Protein AF-F9XRZ2-F1 (afdb_monomer_lite)

Foldseek 3Di:
DDDDDDDPPPPPDPPPPPQPPVNVLVVLVVVLVVLVVVLVVLVVVLVVLVVVLVVLVVVLVVLCPDDDVVVLVVLVVVLVVLVVVLVPDDCVPCVVVNVVSVVVSVVSVVVSVVSVVSVVVSVVVSVVSVVVSVVSVVVSVVSVVVSVVSVVVSVVSVVVSVVVVVPDDPPPDDD

Secondary structure (DSSP, 8-state):
-----------------PPPHHHHHHHHHHHHHHHHHHHHHHHHHHHHHHHHHHHHHHHHHHHTTSS-HHHHHHHHHHHHHHHHHHHHS-TTTSHHHHHHHHHHHHHHHHHHHHHHHHHHHHHHHHHHHHHHHHHHHHHHHHHHHHHHHHHHHHHHHHHHHHHHHTSS-------

Radius of gyration: 39.76 Å; chains: 1; bounding box: 78×69×108 Å

pLDDT: mean 71.89, std 15.5, range [35.97, 95.06]

Sequence (175 aa):
MQNLQSHASCSLEPIKSEPSGDEITDAALLAARIRAAEVEAEHKALGVAREVQFGISEMVKSTTNQINDETLKAQRRKCAGFTEIIEKLDPHQDSENIKLLENSRSAAESRLKEMEGWVGKKDQLVEVVRDHHDSYSKAVMRISKRVVTNRKRVDQIAVLLSTAELSTPFTTSHA

Structure (mmCIF, N/CA/C/O backbone):
data_AF-F9XRZ2-F1
#
_entry.id   AF-F9XRZ2-F1
#
loop_
_atom_site.group_PDB
_atom_site.id
_atom_site.type_symbol
_atom_site.label_atom_id
_atom_site.label_alt_id
_atom_site.label_comp_id
_atom_site.label_asym_id
_atom_site.label_entity_id
_atom_site.label_seq_id
_atom_site.pdbx_PDB_ins_code
_atom_site.Cartn_x
_atom_site.Cartn_y
_atom_site.Cartn_z
_atom_site.occupancy
_atom_site.B_iso_or_equiv
_atom_site.auth_seq_id
_atom_site.auth_comp_id
_atom_site.auth_asym_id
_atom_site.auth_atom_id
_atom_site.pdbx_PDB_model_num
ATOM 1 N N . MET A 1 1 ? 38.815 58.967 -62.037 1.00 48.22 1 MET A N 1
ATOM 2 C CA . MET A 1 1 ? 38.220 58.007 -62.993 1.00 48.22 1 MET A CA 1
ATOM 3 C C . MET A 1 1 ? 39.341 57.161 -63.566 1.00 48.22 1 MET A C 1
ATOM 5 O O . MET A 1 1 ? 40.304 57.770 -64.007 1.00 48.22 1 MET A O 1
ATOM 9 N N . GLN A 1 2 ? 39.189 55.829 -63.497 1.00 42.25 2 GLN A N 1
ATOM 10 C CA . GLN A 1 2 ? 40.102 54.699 -63.817 1.00 42.25 2 GLN A CA 1
ATOM 11 C C . GLN A 1 2 ? 40.160 53.809 -62.557 1.00 42.25 2 GLN A C 1
ATOM 13 O O . GLN A 1 2 ? 40.313 54.352 -61.472 1.00 42.25 2 GLN A O 1
ATOM 18 N N . ASN A 1 3 ? 40.033 52.484 -62.548 1.00 38.91 3 ASN A N 1
ATOM 19 C CA . ASN A 1 3 ? 39.709 51.461 -63.537 1.00 38.91 3 ASN A CA 1
ATOM 20 C C . ASN A 1 3 ? 39.251 50.236 -62.697 1.00 38.91 3 ASN A C 1
ATOM 22 O O . ASN A 1 3 ? 40.007 49.803 -61.831 1.00 38.91 3 ASN A O 1
ATOM 26 N N . LEU A 1 4 ? 38.024 49.727 -62.861 1.00 47.44 4 LEU A N 1
ATOM 27 C CA . LEU A 1 4 ? 37.505 48.552 -62.133 1.00 47.44 4 LEU A CA 1
ATOM 28 C C . LEU A 1 4 ? 37.199 47.440 -63.137 1.00 47.44 4 LEU A C 1
ATOM 30 O O . LEU A 1 4 ? 36.071 47.316 -63.602 1.00 47.44 4 LEU A O 1
ATOM 34 N N . GLN A 1 5 ? 38.199 46.622 -63.458 1.00 49.94 5 GLN A N 1
ATOM 35 C CA . GLN A 1 5 ? 37.987 45.307 -64.059 1.00 49.94 5 GLN A CA 1
ATOM 36 C C . GLN A 1 5 ? 38.986 44.314 -63.464 1.00 49.94 5 GLN A C 1
ATOM 38 O O . GLN A 1 5 ? 40.167 44.310 -63.793 1.00 49.94 5 GLN A O 1
ATOM 43 N N . SER A 1 6 ? 38.479 43.466 -62.574 1.00 50.94 6 SER A N 1
ATOM 44 C CA . SER A 1 6 ? 39.107 42.219 -62.151 1.00 50.94 6 SER A CA 1
ATOM 45 C C . SER A 1 6 ? 38.037 41.142 -62.293 1.00 50.94 6 SER A C 1
ATOM 47 O O . SER A 1 6 ? 37.100 41.063 -61.498 1.00 50.94 6 SER A O 1
ATOM 49 N N . HIS A 1 7 ? 38.123 40.379 -63.380 1.00 48.03 7 HIS A N 1
ATOM 50 C CA . HIS A 1 7 ? 37.318 39.185 -63.596 1.00 48.03 7 HIS A CA 1
ATOM 51 C C . HIS A 1 7 ? 37.927 38.047 -62.774 1.00 48.03 7 HIS A C 1
ATOM 53 O O . HIS A 1 7 ? 38.839 37.362 -63.230 1.00 48.03 7 HIS A O 1
ATOM 59 N N . ALA A 1 8 ? 37.421 37.836 -61.562 1.00 43.66 8 ALA A N 1
ATOM 60 C CA . ALA A 1 8 ? 37.584 36.561 -60.879 1.00 43.66 8 ALA A CA 1
ATOM 61 C C . ALA A 1 8 ? 36.514 35.601 -61.418 1.00 43.66 8 ALA A C 1
ATOM 63 O O . ALA A 1 8 ? 35.394 35.548 -60.912 1.00 43.66 8 ALA A O 1
ATOM 64 N N . SER A 1 9 ? 36.842 34.867 -62.480 1.00 48.22 9 SER A N 1
ATOM 65 C CA . SER A 1 9 ? 36.047 33.720 -62.921 1.00 48.22 9 SER A CA 1
ATOM 66 C C . SER A 1 9 ? 36.197 32.603 -61.888 1.00 48.22 9 SER A C 1
ATOM 68 O O . SER A 1 9 ? 37.089 31.765 -61.985 1.00 48.22 9 SER A O 1
ATOM 70 N N . CYS A 1 10 ? 35.351 32.611 -60.860 1.00 41.84 10 CYS A N 1
ATOM 71 C CA . CYS A 1 10 ? 35.198 31.472 -59.966 1.00 41.84 10 CYS A CA 1
ATOM 72 C C . CYS A 1 10 ? 34.371 30.418 -60.714 1.00 41.84 10 CYS A C 1
ATOM 74 O O . CYS A 1 10 ? 33.144 30.492 -60.759 1.00 41.84 10 CYS A O 1
ATOM 76 N N . SER A 1 11 ? 35.055 29.490 -61.385 1.00 48.91 11 SER A N 1
ATOM 77 C CA . SER A 1 11 ? 34.415 28.300 -61.942 1.00 48.91 11 SER A CA 1
ATOM 78 C C . SER A 1 11 ? 33.980 27.418 -60.774 1.00 48.91 11 SER A C 1
ATOM 80 O O . SER A 1 11 ? 34.809 26.782 -60.126 1.00 48.91 11 SER A O 1
ATOM 82 N N . LEU A 1 12 ? 32.684 27.428 -60.462 1.00 47.50 12 LEU A N 1
ATOM 83 C CA . LEU A 1 12 ? 32.070 26.440 -59.582 1.00 47.50 12 LEU A CA 1
ATOM 84 C C . LEU A 1 12 ? 31.910 25.149 -60.384 1.00 47.50 12 LEU A C 1
ATOM 86 O O . LEU A 1 12 ? 30.859 24.905 -60.978 1.00 47.50 12 LEU A O 1
ATOM 90 N N . GLU A 1 13 ? 32.949 24.320 -60.415 1.00 47.97 13 GLU A N 1
ATOM 91 C CA . GLU A 1 13 ? 32.716 22.914 -60.721 1.00 47.97 13 GLU A CA 1
ATOM 92 C C . GLU A 1 13 ? 31.904 22.300 -59.571 1.00 47.97 13 GLU A C 1
ATOM 94 O O . GLU A 1 13 ? 32.255 22.481 -58.399 1.00 47.97 13 GLU A O 1
ATOM 99 N N . PRO A 1 14 ? 30.800 21.589 -59.855 1.00 44.41 14 PRO A N 1
ATOM 100 C CA . PRO A 1 14 ? 30.091 20.866 -58.823 1.00 44.41 14 PRO A CA 1
ATOM 101 C C . PRO A 1 14 ? 30.922 19.635 -58.464 1.00 44.41 14 PRO A C 1
ATOM 103 O O . PRO A 1 14 ? 30.803 18.594 -59.108 1.00 44.41 14 PRO A O 1
ATOM 106 N N . ILE A 1 15 ? 31.728 19.715 -57.404 1.00 47.53 15 ILE A N 1
ATOM 107 C CA . ILE A 1 15 ? 32.222 18.506 -56.740 1.00 47.53 15 ILE A CA 1
ATOM 108 C C . ILE A 1 15 ? 31.028 17.898 -55.996 1.00 47.53 15 ILE A C 1
ATOM 110 O O . ILE A 1 15 ? 30.825 18.099 -54.803 1.00 47.53 15 ILE A O 1
ATOM 114 N N . LYS A 1 16 ? 30.185 17.174 -56.732 1.00 53.34 16 LYS A N 1
ATOM 115 C CA . LYS A 1 16 ? 29.433 16.055 -56.171 1.00 53.34 16 LYS A CA 1
ATOM 116 C C . LYS A 1 16 ? 30.325 14.831 -56.311 1.00 53.34 16 LYS A C 1
ATOM 118 O O . LYS A 1 16 ? 30.104 13.997 -57.181 1.00 53.34 16 LYS A O 1
ATOM 123 N N . SER A 1 17 ? 31.366 14.754 -55.489 1.00 52.59 17 SER A N 1
ATOM 124 C CA . SER A 1 17 ? 31.934 13.453 -55.168 1.00 52.59 17 SER A CA 1
ATOM 125 C C . SER A 1 17 ? 30.872 12.742 -54.338 1.00 52.59 17 SER A C 1
ATOM 127 O O . SER A 1 17 ? 30.547 13.181 -53.232 1.00 52.59 17 SER A O 1
ATOM 129 N N . GLU A 1 18 ? 30.254 11.714 -54.916 1.00 49.47 18 GLU A N 1
ATOM 130 C CA . GLU A 1 18 ? 29.495 10.749 -54.128 1.00 49.47 18 GLU A CA 1
ATOM 131 C C . GLU A 1 18 ? 30.398 10.277 -52.980 1.00 49.47 18 GLU A C 1
ATOM 133 O O . GLU A 1 18 ? 31.592 10.061 -53.220 1.00 49.47 18 GLU A O 1
ATOM 138 N N . PRO A 1 19 ? 29.879 10.185 -51.742 1.00 48.09 19 PRO A N 1
ATOM 139 C CA . PRO A 1 19 ? 30.677 9.697 -50.630 1.00 48.09 19 PRO A CA 1
ATOM 140 C C . PRO A 1 19 ? 31.230 8.331 -51.024 1.00 48.09 19 PRO A C 1
ATOM 142 O O . PRO A 1 19 ? 30.488 7.464 -51.499 1.00 48.09 19 PRO A O 1
ATOM 145 N N . SER A 1 20 ? 32.547 8.178 -50.907 1.00 52.03 20 SER A N 1
ATOM 146 C CA . SER A 1 20 ? 33.207 6.925 -51.254 1.00 52.03 20 SER A CA 1
ATOM 147 C C . SER A 1 20 ? 32.632 5.798 -50.389 1.00 52.03 20 SER A C 1
ATOM 149 O O . SER A 1 20 ? 32.121 6.036 -49.290 1.00 52.03 20 SER A O 1
ATOM 151 N N . GLY A 1 21 ? 32.693 4.554 -50.877 1.00 52.50 21 GLY A N 1
ATOM 152 C CA . GLY A 1 21 ? 32.196 3.393 -50.126 1.00 52.50 21 GLY A CA 1
ATOM 153 C C . GLY A 1 21 ? 32.744 3.332 -48.695 1.00 52.50 21 GLY A C 1
ATOM 154 O O . GLY A 1 21 ? 31.992 2.989 -47.785 1.00 52.50 21 GLY A O 1
ATOM 155 N N . ASP A 1 22 ? 33.988 3.784 -48.505 1.00 54.03 22 ASP A N 1
ATOM 156 C CA . ASP A 1 22 ? 34.692 3.843 -47.222 1.00 54.03 22 ASP A CA 1
ATOM 157 C C . ASP A 1 22 ? 34.093 4.891 -46.257 1.00 54.03 22 ASP A C 1
ATOM 159 O O . ASP A 1 22 ? 33.874 4.597 -45.078 1.00 54.03 22 ASP A O 1
ATOM 163 N N . GLU A 1 23 ? 33.730 6.084 -46.750 1.00 52.44 23 GLU A N 1
ATOM 164 C CA . GLU A 1 23 ? 33.086 7.144 -45.952 1.00 52.44 23 GLU A CA 1
ATOM 165 C C . GLU A 1 23 ? 31.672 6.749 -45.487 1.00 52.44 23 GLU A C 1
ATOM 167 O O . GLU A 1 23 ? 31.239 7.111 -44.386 1.00 52.44 23 GLU A O 1
ATOM 172 N N . ILE A 1 24 ? 30.952 5.963 -46.298 1.00 54.38 24 ILE A N 1
ATOM 173 C CA . ILE A 1 24 ? 29.628 5.426 -45.949 1.00 54.38 24 ILE A CA 1
ATOM 174 C C . ILE A 1 24 ? 29.753 4.366 -44.843 1.00 54.38 24 ILE A C 1
ATOM 176 O O . ILE A 1 24 ? 28.945 4.356 -43.907 1.00 54.38 24 ILE A O 1
ATOM 180 N N . THR A 1 25 ? 30.771 3.500 -44.908 1.00 61.72 25 THR A N 1
ATOM 181 C CA . THR A 1 25 ? 31.046 2.490 -43.873 1.00 61.72 25 THR A CA 1
ATOM 182 C C . THR A 1 25 ? 31.501 3.097 -42.549 1.00 61.72 25 THR A C 1
ATOM 184 O O . THR A 1 25 ? 31.019 2.660 -41.503 1.00 61.72 25 THR A O 1
ATOM 187 N N . ASP A 1 26 ? 32.325 4.147 -42.555 1.00 67.19 26 ASP A N 1
ATOM 188 C CA . ASP A 1 26 ? 32.788 4.804 -41.323 1.00 67.19 26 ASP A CA 1
ATOM 189 C C . ASP A 1 26 ? 31.661 5.556 -40.600 1.00 67.19 26 ASP A C 1
ATOM 191 O O . ASP A 1 26 ? 31.513 5.459 -39.374 1.00 67.19 26 ASP A O 1
ATOM 195 N N . ALA A 1 27 ? 30.792 6.247 -41.346 1.00 69.50 27 ALA A N 1
ATOM 196 C CA . ALA A 1 27 ? 29.604 6.885 -40.784 1.00 69.50 27 ALA A CA 1
ATOM 197 C C . ALA A 1 27 ? 28.602 5.851 -40.232 1.00 69.50 27 ALA A C 1
ATOM 199 O O . ALA A 1 27 ? 28.016 6.053 -39.160 1.00 69.50 27 ALA A O 1
ATOM 200 N N . ALA A 1 28 ? 28.430 4.717 -40.922 1.00 66.75 28 ALA A N 1
ATOM 201 C CA . ALA A 1 28 ? 27.594 3.613 -40.456 1.00 66.75 28 ALA A CA 1
ATOM 202 C C . ALA A 1 28 ? 28.160 2.958 -39.184 1.00 66.75 28 ALA A C 1
ATOM 204 O O . ALA A 1 28 ? 27.403 2.679 -38.248 1.00 66.75 28 ALA A O 1
ATOM 205 N N . LEU A 1 29 ? 29.482 2.779 -39.106 1.00 70.50 29 LEU A N 1
ATOM 206 C CA . LEU A 1 29 ? 30.177 2.230 -37.943 1.00 70.50 29 LEU A CA 1
ATOM 207 C C . LEU A 1 29 ? 30.080 3.164 -36.729 1.00 70.50 29 LEU A C 1
ATOM 209 O O . LEU A 1 29 ? 29.806 2.711 -35.614 1.00 70.50 29 LEU A O 1
ATOM 213 N N . LEU A 1 30 ? 30.239 4.475 -36.928 1.00 75.06 30 LEU A N 1
ATOM 214 C CA . LEU A 1 30 ? 30.052 5.472 -35.872 1.00 75.06 30 LEU A CA 1
ATOM 215 C C . LEU A 1 30 ? 28.603 5.481 -35.361 1.00 75.06 30 LEU A C 1
ATOM 217 O O . LEU A 1 30 ? 28.373 5.439 -34.150 1.00 75.06 30 LEU A O 1
ATOM 221 N N . ALA A 1 31 ? 27.620 5.458 -36.264 1.00 71.50 31 ALA A N 1
ATOM 222 C CA . ALA A 1 31 ? 26.208 5.377 -35.897 1.00 71.50 31 ALA A CA 1
ATOM 223 C C . ALA A 1 31 ? 25.865 4.064 -35.167 1.00 71.50 31 ALA A C 1
ATOM 225 O O . ALA A 1 31 ? 25.012 4.062 -34.277 1.00 71.50 31 ALA A O 1
ATOM 226 N N . ALA A 1 32 ? 26.523 2.951 -35.508 1.00 70.50 32 ALA A N 1
ATOM 227 C CA . ALA A 1 32 ? 26.379 1.678 -34.803 1.00 70.50 32 ALA A CA 1
ATOM 228 C C . ALA A 1 32 ? 26.949 1.749 -33.378 1.00 70.50 32 ALA A C 1
ATOM 230 O O . ALA A 1 32 ? 26.291 1.315 -32.432 1.00 70.50 32 ALA A O 1
ATOM 231 N N . ARG A 1 33 ? 28.132 2.355 -33.204 1.00 73.25 33 ARG A N 1
ATOM 232 C CA . ARG A 1 33 ? 28.775 2.553 -31.892 1.00 73.25 33 ARG A CA 1
ATOM 233 C C . ARG A 1 33 ? 27.950 3.448 -30.968 1.00 73.25 33 ARG A C 1
ATOM 235 O O . ARG A 1 33 ? 27.768 3.100 -29.804 1.00 73.25 33 ARG A O 1
ATOM 242 N N . ILE A 1 34 ? 27.405 4.551 -31.486 1.00 74.31 34 ILE A N 1
ATOM 243 C CA . ILE A 1 34 ? 26.514 5.441 -30.723 1.00 74.31 34 ILE A CA 1
ATOM 244 C C . ILE A 1 34 ? 25.276 4.667 -30.249 1.00 74.31 34 ILE A C 1
ATOM 246 O O . ILE A 1 34 ? 24.965 4.679 -29.061 1.00 74.31 34 ILE A O 1
ATOM 250 N N . ARG A 1 35 ? 24.623 3.907 -31.137 1.00 74.62 35 ARG A N 1
ATOM 251 C C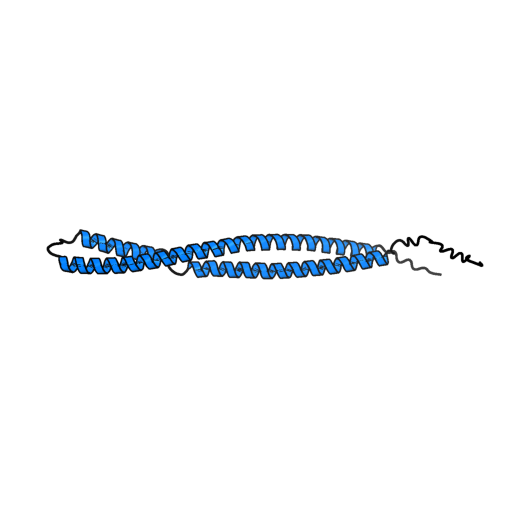A . ARG A 1 35 ? 23.452 3.093 -30.766 1.00 74.62 35 ARG A CA 1
ATOM 252 C C . ARG A 1 35 ? 23.783 1.979 -29.773 1.00 74.62 35 ARG A C 1
ATOM 254 O O . ARG A 1 35 ? 22.967 1.679 -28.908 1.00 74.62 35 ARG A O 1
ATOM 261 N N . ALA A 1 36 ? 24.957 1.358 -29.873 1.00 72.62 36 ALA A N 1
ATOM 262 C CA . ALA A 1 36 ? 25.401 0.362 -28.899 1.00 72.62 36 ALA A CA 1
ATOM 263 C C . ALA A 1 36 ? 25.578 0.985 -27.501 1.00 72.62 36 ALA A C 1
ATOM 265 O O . ALA A 1 36 ? 25.115 0.412 -26.514 1.00 72.62 36 ALA A O 1
ATOM 266 N N . ALA A 1 37 ? 26.156 2.188 -27.425 1.00 72.62 37 ALA A N 1
ATOM 267 C CA . ALA A 1 37 ? 26.267 2.942 -26.177 1.00 72.62 37 ALA A CA 1
ATOM 268 C C . ALA A 1 37 ? 24.889 3.346 -25.614 1.00 72.62 37 ALA A C 1
ATOM 270 O O . ALA A 1 37 ? 24.661 3.244 -24.407 1.00 72.62 37 ALA A O 1
ATOM 271 N N . GLU A 1 38 ? 23.939 3.737 -26.472 1.00 75.94 38 GLU A N 1
ATOM 272 C CA . GLU A 1 38 ? 22.548 4.006 -26.074 1.00 75.94 38 GLU A CA 1
ATOM 273 C C . GLU A 1 38 ? 21.868 2.755 -25.489 1.00 75.94 38 GLU A C 1
ATOM 275 O O . GLU A 1 38 ? 21.229 2.836 -24.439 1.00 75.94 38 GLU A O 1
ATOM 280 N N . VAL A 1 39 ? 22.048 1.580 -26.109 1.00 75.88 39 VAL A N 1
ATOM 281 C CA . VAL A 1 39 ? 21.526 0.300 -25.593 1.00 75.88 39 VAL A CA 1
ATOM 282 C C . VAL A 1 39 ? 22.119 -0.030 -24.225 1.00 75.88 39 VAL A C 1
ATOM 284 O O . VAL A 1 39 ? 21.387 -0.456 -23.329 1.00 75.88 39 VAL A O 1
ATOM 287 N N . GLU A 1 40 ? 23.424 0.167 -24.039 1.00 76.00 40 GLU A N 1
ATOM 288 C CA . GLU A 1 40 ? 24.087 -0.079 -22.757 1.00 76.00 40 GLU A CA 1
ATOM 289 C C . GLU A 1 40 ? 23.561 0.860 -21.658 1.00 76.00 40 GLU A C 1
ATOM 291 O O . GLU A 1 40 ? 23.268 0.415 -20.544 1.00 76.00 40 GLU A O 1
ATOM 296 N N . ALA A 1 41 ? 23.371 2.144 -21.974 1.00 72.69 41 ALA A N 1
ATOM 297 C CA . ALA A 1 41 ? 22.793 3.120 -21.054 1.00 72.69 41 ALA A CA 1
ATOM 298 C C . ALA A 1 41 ? 21.346 2.761 -20.666 1.00 72.69 41 ALA A C 1
ATOM 300 O O . ALA A 1 41 ? 20.995 2.784 -19.483 1.00 72.69 41 ALA A O 1
ATOM 301 N N . GLU A 1 42 ? 20.512 2.361 -21.631 1.00 75.81 42 GLU A N 1
ATOM 302 C CA . GLU A 1 42 ? 19.143 1.910 -21.361 1.00 75.81 42 GLU A CA 1
ATOM 303 C C . GLU A 1 42 ? 19.109 0.607 -20.540 1.00 75.81 42 GLU A C 1
ATOM 305 O O . GLU A 1 42 ? 18.238 0.442 -19.681 1.00 75.81 42 GLU A O 1
ATOM 310 N N . HIS A 1 43 ? 20.061 -0.307 -20.754 1.00 74.50 43 HIS A N 1
ATOM 311 C CA . HIS A 1 43 ? 20.178 -1.541 -19.975 1.00 74.50 43 HIS A CA 1
ATOM 312 C C . HIS A 1 43 ? 20.559 -1.262 -18.514 1.00 74.50 43 HIS A C 1
ATOM 314 O O . HIS A 1 43 ? 19.963 -1.839 -17.602 1.00 74.50 43 HIS A O 1
ATOM 320 N N . LYS A 1 44 ? 21.492 -0.331 -18.268 1.00 77.75 44 LYS A N 1
ATOM 321 C CA . LYS A 1 44 ? 21.829 0.137 -16.911 1.00 77.75 44 LYS A CA 1
ATOM 322 C C . LYS A 1 44 ? 20.619 0.781 -16.230 1.00 77.75 44 LYS A C 1
ATOM 324 O O . LYS A 1 44 ? 20.303 0.440 -15.092 1.00 77.75 44 LYS A O 1
ATOM 329 N N . ALA A 1 45 ? 19.886 1.637 -16.946 1.00 69.75 45 ALA A N 1
ATOM 330 C CA . ALA A 1 45 ? 18.661 2.252 -16.435 1.00 69.75 45 ALA A CA 1
ATOM 331 C C . ALA A 1 45 ? 17.575 1.214 -16.092 1.00 69.75 45 ALA A C 1
ATOM 333 O O . ALA A 1 45 ? 16.841 1.378 -15.117 1.00 69.75 45 ALA A O 1
ATOM 334 N N . LEU A 1 46 ? 17.485 0.122 -16.861 1.00 75.00 46 LEU A N 1
ATOM 335 C CA . LEU A 1 46 ? 16.580 -0.990 -16.569 1.00 75.00 46 LEU A CA 1
ATOM 336 C C . LEU A 1 46 ? 16.955 -1.722 -15.274 1.00 75.00 46 LEU A C 1
ATOM 338 O O . LEU A 1 46 ? 16.058 -2.088 -14.514 1.00 75.00 46 LEU A O 1
ATOM 342 N N . GLY A 1 47 ? 18.251 -1.930 -15.025 1.00 73.31 47 GLY A N 1
ATOM 343 C CA . GLY A 1 47 ? 18.752 -2.518 -13.779 1.00 73.31 47 GLY A CA 1
ATOM 344 C C . GLY A 1 47 ? 18.327 -1.702 -12.559 1.00 73.31 47 GLY A C 1
ATOM 345 O O . GLY A 1 47 ? 17.634 -2.221 -11.687 1.00 73.31 47 GLY A O 1
ATOM 346 N N . VAL A 1 48 ? 18.617 -0.397 -12.573 1.00 75.19 48 VAL A N 1
ATOM 347 C CA . VAL A 1 48 ? 18.229 0.536 -11.499 1.00 75.19 48 VAL A CA 1
ATOM 348 C C . VAL A 1 48 ? 16.713 0.535 -11.275 1.00 75.19 48 VAL A C 1
ATOM 350 O O . VAL A 1 48 ? 16.244 0.460 -10.143 1.00 75.19 48 VAL A O 1
ATOM 353 N N . ALA A 1 49 ? 15.916 0.559 -12.348 1.00 72.19 49 ALA A N 1
ATOM 354 C CA . ALA A 1 49 ? 14.459 0.544 -12.228 1.00 72.19 49 ALA A CA 1
ATOM 355 C C . ALA A 1 49 ? 13.919 -0.748 -11.575 1.00 72.19 49 ALA A C 1
ATOM 357 O O . ALA A 1 49 ? 12.934 -0.693 -10.837 1.00 72.19 49 ALA A O 1
ATOM 358 N N . ARG A 1 50 ? 14.561 -1.902 -11.812 1.00 75.75 50 ARG A N 1
ATOM 359 C CA . ARG A 1 50 ? 14.201 -3.184 -11.179 1.00 75.75 50 ARG A CA 1
ATOM 360 C C . ARG A 1 50 ? 14.572 -3.227 -9.699 1.00 75.75 50 ARG A C 1
ATOM 362 O O . ARG A 1 50 ? 13.782 -3.727 -8.904 1.00 75.75 50 ARG A O 1
ATOM 369 N N . GLU A 1 51 ? 15.730 -2.691 -9.325 1.00 77.00 51 GLU A N 1
ATOM 370 C CA . GLU A 1 51 ? 16.148 -2.592 -7.920 1.00 77.00 51 GLU A CA 1
ATOM 371 C C . GLU A 1 51 ? 15.192 -1.709 -7.112 1.00 77.00 51 GLU A C 1
ATOM 373 O O . GLU A 1 51 ? 14.752 -2.099 -6.031 1.00 77.00 51 GLU A O 1
ATOM 378 N N . VAL A 1 52 ? 14.784 -0.566 -7.674 1.00 74.56 52 VAL A N 1
ATOM 379 C CA . VAL A 1 52 ? 13.774 0.311 -7.060 1.00 74.56 52 VAL A CA 1
ATOM 380 C C . VAL A 1 52 ? 12.439 -0.422 -6.887 1.00 74.56 52 VAL A C 1
ATOM 382 O O . VAL A 1 52 ? 11.849 -0.375 -5.808 1.00 74.56 52 VAL A O 1
ATOM 385 N N . GLN A 1 53 ? 11.976 -1.154 -7.907 1.00 74.88 53 GLN A N 1
ATOM 386 C CA . GLN A 1 53 ? 10.751 -1.958 -7.814 1.00 74.88 53 GLN A CA 1
ATOM 387 C C . GLN A 1 53 ? 10.842 -3.034 -6.715 1.00 74.88 53 GLN A C 1
ATOM 389 O O . GLN A 1 53 ? 9.878 -3.250 -5.974 1.00 74.88 53 GLN A O 1
ATOM 394 N N . PHE A 1 54 ? 11.994 -3.698 -6.594 1.00 78.00 54 PHE A N 1
ATOM 395 C CA . PHE A 1 54 ? 12.238 -4.697 -5.557 1.00 78.00 54 PHE A CA 1
ATOM 396 C C . PHE A 1 54 ? 12.220 -4.076 -4.154 1.00 78.00 54 PHE A C 1
ATOM 398 O O . PHE A 1 54 ? 11.498 -4.564 -3.287 1.00 78.00 54 PHE A O 1
ATOM 405 N N . GLY A 1 55 ? 12.928 -2.961 -3.943 1.00 75.06 55 GLY A N 1
ATOM 406 C CA . GLY A 1 55 ? 12.956 -2.261 -2.653 1.00 75.06 55 GLY A CA 1
ATOM 407 C C . GLY A 1 55 ? 11.570 -1.802 -2.191 1.00 75.06 55 GLY A C 1
ATOM 408 O O . GLY A 1 55 ? 11.206 -1.985 -1.031 1.00 75.06 55 GLY A O 1
ATOM 409 N N . ILE A 1 56 ? 10.752 -1.296 -3.117 1.00 70.38 56 ILE A N 1
ATOM 410 C CA . ILE A 1 56 ? 9.350 -0.937 -2.854 1.00 70.38 56 ILE A CA 1
ATOM 411 C C . ILE A 1 56 ? 8.529 -2.175 -2.469 1.00 70.38 56 ILE A C 1
ATOM 413 O O . ILE A 1 56 ? 7.756 -2.121 -1.518 1.00 70.38 56 ILE A O 1
ATOM 417 N N . SER A 1 57 ? 8.718 -3.307 -3.154 1.00 69.44 57 SER A N 1
ATOM 418 C CA . SER A 1 57 ? 8.001 -4.556 -2.850 1.00 69.44 57 SER A CA 1
ATOM 419 C C . SER A 1 57 ? 8.330 -5.095 -1.453 1.00 69.44 57 SER A C 1
ATOM 421 O O . SER A 1 57 ? 7.439 -5.546 -0.733 1.00 69.44 57 SER A O 1
ATOM 423 N N . GLU A 1 58 ? 9.596 -5.022 -1.045 1.00 73.81 58 GLU A N 1
ATOM 424 C CA . GLU A 1 58 ? 10.025 -5.404 0.304 1.00 73.81 58 GLU A CA 1
ATOM 425 C C . GLU A 1 58 ? 9.493 -4.433 1.368 1.00 73.81 58 GLU A C 1
ATOM 427 O O . GLU A 1 58 ? 9.049 -4.870 2.432 1.00 73.81 58 GLU A O 1
ATOM 432 N N . MET A 1 59 ? 9.430 -3.131 1.064 1.00 68.50 59 MET A N 1
ATOM 433 C CA . MET A 1 59 ? 8.746 -2.155 1.916 1.00 68.50 59 MET A CA 1
ATOM 434 C C . MET A 1 59 ? 7.261 -2.492 2.098 1.00 68.50 59 MET A C 1
ATOM 436 O O . MET A 1 59 ? 6.808 -2.499 3.238 1.00 68.50 59 MET A O 1
ATOM 440 N N . VAL A 1 60 ? 6.517 -2.847 1.037 1.00 65.38 60 VAL A N 1
ATOM 441 C CA . VAL A 1 60 ? 5.107 -3.283 1.166 1.00 65.38 60 VAL A CA 1
ATOM 442 C C . VAL A 1 60 ? 5.000 -4.435 2.161 1.00 65.38 60 VAL A C 1
ATOM 444 O O . VAL A 1 60 ? 4.213 -4.367 3.106 1.00 65.38 60 VAL A O 1
ATOM 447 N N . LYS A 1 61 ? 5.804 -5.489 1.982 1.00 66.31 61 LYS A N 1
ATOM 448 C CA . LYS A 1 61 ? 5.776 -6.670 2.859 1.00 66.31 61 LYS A CA 1
ATOM 449 C C . LYS A 1 61 ? 6.101 -6.310 4.309 1.00 66.31 61 LYS A C 1
ATOM 451 O O . LYS A 1 61 ? 5.407 -6.762 5.216 1.00 66.31 61 LYS A O 1
ATOM 456 N N . SER A 1 62 ? 7.125 -5.484 4.523 1.00 64.88 62 SER A N 1
ATOM 457 C CA . SER A 1 62 ? 7.564 -5.048 5.852 1.00 64.88 62 SER A CA 1
ATOM 458 C C . SER A 1 62 ? 6.502 -4.195 6.557 1.00 64.88 62 SER A C 1
ATOM 460 O O . SER A 1 62 ? 6.105 -4.492 7.684 1.00 64.88 62 SER A O 1
ATOM 462 N N . THR A 1 63 ? 5.958 -3.192 5.866 1.00 58.47 63 THR A N 1
ATOM 463 C CA . THR A 1 63 ? 4.913 -2.297 6.384 1.00 58.47 63 THR A CA 1
ATOM 464 C C . THR A 1 63 ? 3.606 -3.034 6.682 1.00 58.47 63 THR A C 1
ATOM 466 O O . THR A 1 63 ? 2.878 -2.668 7.604 1.00 58.47 63 THR A O 1
ATOM 469 N N . THR A 1 64 ? 3.320 -4.124 5.967 1.00 56.06 64 THR A N 1
ATOM 470 C CA . THR A 1 64 ? 2.116 -4.933 6.204 1.00 56.06 64 THR A CA 1
ATOM 471 C C . THR A 1 64 ? 2.144 -5.653 7.568 1.00 56.06 64 THR A C 1
ATOM 473 O O . THR A 1 64 ? 1.090 -6.032 8.081 1.00 56.06 64 THR A O 1
ATOM 476 N N . ASN A 1 65 ? 3.309 -5.770 8.220 1.00 56.50 65 ASN A N 1
ATOM 477 C CA . ASN A 1 65 ? 3.508 -6.630 9.393 1.00 56.50 65 ASN A CA 1
ATOM 478 C C . ASN A 1 65 ? 3.460 -5.947 10.774 1.00 56.50 65 ASN A C 1
ATOM 480 O O . ASN A 1 65 ? 3.736 -6.611 11.772 1.00 56.50 65 ASN A O 1
ATOM 484 N N . GLN A 1 66 ? 3.072 -4.674 10.900 1.00 56.78 66 GLN A N 1
ATOM 485 C CA . GLN A 1 66 ? 2.881 -4.050 12.221 1.00 56.78 66 GLN A CA 1
ATOM 486 C C . GLN A 1 66 ? 1.394 -3.761 12.484 1.00 56.78 66 GLN A C 1
ATOM 488 O O . GLN A 1 66 ? 0.751 -3.019 11.749 1.00 56.78 66 GLN A O 1
ATOM 493 N N . ILE A 1 67 ? 0.869 -4.412 13.535 1.00 58.62 67 ILE A N 1
ATOM 494 C CA . ILE A 1 67 ? -0.551 -4.666 13.858 1.00 58.62 67 ILE A CA 1
ATOM 495 C C . ILE A 1 67 ? -1.188 -5.660 12.876 1.00 58.62 67 ILE A C 1
ATOM 497 O O . ILE A 1 67 ? -1.544 -5.313 11.748 1.00 58.62 67 ILE A O 1
ATOM 501 N N . ASN A 1 68 ? -1.317 -6.921 13.309 1.00 67.50 68 ASN A N 1
ATOM 502 C CA . ASN A 1 68 ? -2.111 -7.906 12.581 1.00 67.50 68 ASN A CA 1
ATOM 503 C C . ASN A 1 68 ? -3.605 -7.713 12.905 1.00 67.50 68 ASN A C 1
ATOM 505 O O . ASN A 1 68 ? -3.974 -7.297 14.011 1.00 67.50 68 ASN A O 1
ATOM 509 N N . ASP A 1 69 ? -4.466 -8.043 11.946 1.00 72.19 69 ASP A N 1
ATOM 510 C CA . ASP A 1 69 ? -5.922 -7.975 12.110 1.00 72.19 69 ASP A CA 1
ATOM 511 C C . ASP A 1 69 ? -6.410 -8.793 13.313 1.00 72.19 69 ASP A C 1
ATOM 513 O O . ASP A 1 69 ? -7.433 -8.473 13.919 1.00 72.19 69 ASP A O 1
ATOM 517 N N . GLU A 1 70 ? -5.666 -9.828 13.712 1.00 78.81 70 GLU A N 1
ATOM 518 C CA . GLU A 1 70 ? -6.005 -10.663 14.863 1.00 78.81 70 GLU A CA 1
ATOM 519 C C . GLU A 1 70 ? -5.888 -9.924 16.197 1.00 78.81 70 GLU A C 1
ATOM 521 O O . GLU A 1 70 ? -6.736 -10.112 17.068 1.00 78.81 70 GLU A O 1
ATOM 526 N N . THR A 1 71 ? -4.897 -9.045 16.356 1.00 82.56 71 THR A N 1
ATOM 527 C CA . THR A 1 71 ? -4.705 -8.251 17.575 1.00 82.56 71 THR A CA 1
ATOM 528 C C . THR A 1 71 ? -5.812 -7.207 17.682 1.00 82.56 71 THR A C 1
ATOM 530 O O . THR A 1 71 ? -6.391 -7.023 18.753 1.00 82.56 71 THR A O 1
ATOM 533 N N . LEU A 1 72 ? -6.177 -6.579 16.557 1.00 84.56 72 LEU A N 1
ATOM 534 C CA . LEU A 1 72 ? -7.312 -5.659 16.496 1.00 84.56 72 LEU A CA 1
ATOM 535 C C . LEU A 1 72 ? -8.628 -6.383 16.819 1.00 84.56 72 LEU A C 1
ATOM 537 O O . LEU A 1 72 ? -9.425 -5.922 17.638 1.00 84.56 72 LEU A O 1
ATOM 541 N N . LYS A 1 73 ? -8.838 -7.566 16.233 1.00 86.75 73 LYS A N 1
ATOM 542 C CA . LYS A 1 73 ? -10.011 -8.412 16.484 1.00 86.75 73 LYS A CA 1
ATOM 543 C C . LYS A 1 73 ? -10.087 -8.862 17.943 1.00 86.75 73 LYS A C 1
ATOM 545 O O . LYS A 1 73 ? -11.171 -8.844 18.524 1.00 86.75 73 LYS A O 1
ATOM 550 N N . ALA A 1 74 ? -8.962 -9.237 18.548 1.00 89.31 74 ALA A N 1
ATOM 551 C CA . ALA A 1 74 ? -8.890 -9.601 19.959 1.00 89.31 74 ALA A CA 1
ATOM 552 C C . ALA A 1 74 ? -9.253 -8.416 20.866 1.00 89.31 74 ALA A C 1
ATOM 554 O O . ALA A 1 74 ? -10.038 -8.580 21.800 1.00 89.31 74 ALA A O 1
ATOM 555 N N . GLN A 1 75 ? -8.763 -7.214 20.553 1.00 88.31 75 GLN A N 1
ATOM 556 C CA . GLN A 1 75 ? -9.080 -6.012 21.321 1.00 88.31 75 GLN A CA 1
ATOM 557 C C . GLN A 1 75 ? -10.564 -5.624 21.208 1.00 88.31 75 GLN A C 1
ATOM 559 O O . GLN A 1 75 ? -11.183 -5.292 22.220 1.00 88.31 75 GLN A O 1
ATOM 564 N N . ARG A 1 76 ? -11.173 -5.754 20.020 1.00 91.50 76 ARG A N 1
ATOM 565 C CA . ARG A 1 76 ? -12.627 -5.570 19.829 1.00 91.50 76 ARG A CA 1
ATOM 566 C C . ARG A 1 76 ? -13.444 -6.535 20.688 1.00 91.50 76 ARG A C 1
ATOM 568 O O . ARG A 1 76 ? -14.365 -6.106 21.378 1.00 91.50 76 ARG A O 1
ATOM 575 N N . ARG A 1 77 ? -13.073 -7.822 20.707 1.00 93.25 77 ARG A N 1
ATOM 576 C CA . ARG A 1 77 ? -13.722 -8.825 21.573 1.00 93.25 77 ARG A CA 1
ATOM 577 C C . ARG A 1 77 ? -13.582 -8.482 23.052 1.00 93.25 77 ARG A C 1
ATOM 579 O O . ARG A 1 77 ? -14.539 -8.651 23.795 1.00 93.25 77 ARG A O 1
ATOM 586 N N . LYS A 1 78 ? -12.418 -7.983 23.479 1.00 92.00 78 LYS A N 1
ATOM 587 C CA . LYS A 1 78 ? -12.191 -7.563 24.867 1.00 92.00 78 LYS A CA 1
ATOM 588 C C . LYS A 1 78 ? -13.127 -6.421 25.278 1.00 92.00 78 LYS A C 1
ATOM 590 O O . LYS A 1 78 ? -13.699 -6.480 26.360 1.00 92.00 78 LYS A O 1
ATOM 595 N N . CYS A 1 79 ? -13.316 -5.421 24.413 1.00 91.31 79 CYS A N 1
ATOM 596 C CA . CYS A 1 79 ? -14.248 -4.317 24.671 1.00 91.31 79 CYS A CA 1
ATOM 597 C C . CYS A 1 79 ? -15.696 -4.822 24.766 1.00 91.31 79 CYS A C 1
ATOM 599 O O . CYS A 1 79 ? -16.384 -4.516 25.736 1.00 91.31 79 CYS A O 1
ATOM 601 N N . ALA A 1 80 ? -16.121 -5.665 23.817 1.00 93.00 80 ALA A N 1
ATOM 602 C CA . ALA A 1 80 ? -17.456 -6.267 23.826 1.00 93.00 80 ALA A CA 1
ATOM 603 C C . ALA A 1 80 ? -17.707 -7.128 25.078 1.00 93.00 80 ALA A C 1
ATOM 605 O O . ALA A 1 80 ? -18.778 -7.049 25.670 1.00 93.00 80 ALA A O 1
ATOM 606 N N . GLY A 1 81 ? -16.703 -7.894 25.518 1.00 94.25 81 GLY A N 1
ATOM 607 C CA . GLY A 1 81 ? -16.794 -8.714 26.725 1.00 94.25 81 GLY A CA 1
ATOM 608 C C . GLY A 1 81 ? -17.006 -7.891 27.998 1.00 94.25 81 GLY A C 1
ATOM 609 O O . GLY A 1 81 ? -17.779 -8.303 28.855 1.00 94.25 81 GLY A O 1
ATOM 610 N N . PHE A 1 82 ? -16.383 -6.711 28.121 1.00 92.25 82 PHE A N 1
ATOM 611 C CA . PHE A 1 82 ? -16.665 -5.822 29.254 1.00 92.25 82 PHE A CA 1
ATOM 612 C C . PHE A 1 82 ? -18.112 -5.327 29.247 1.00 92.25 82 PHE A C 1
ATOM 614 O O . PHE A 1 82 ? -18.753 -5.351 30.293 1.00 92.25 82 PHE A O 1
ATOM 621 N N . THR A 1 83 ? -18.635 -4.923 28.087 1.00 91.75 83 THR A N 1
ATOM 622 C CA . THR A 1 83 ? -20.037 -4.500 27.951 1.00 91.75 83 THR A CA 1
ATOM 623 C C . THR A 1 83 ? -21.000 -5.616 28.346 1.00 91.75 83 THR A C 1
ATOM 625 O O . THR A 1 83 ? -21.875 -5.388 29.173 1.00 91.75 83 THR A O 1
ATOM 628 N N . GLU A 1 84 ? -20.782 -6.833 27.845 1.00 95.06 84 GLU A N 1
ATOM 629 C CA . GLU A 1 84 ? -21.641 -7.981 28.154 1.00 95.06 84 GLU A CA 1
ATOM 630 C C . GLU A 1 84 ? -21.640 -8.332 29.651 1.00 95.06 84 GLU A C 1
ATOM 632 O O . GLU A 1 84 ? -22.671 -8.720 30.198 1.00 95.06 84 GLU A O 1
ATOM 637 N N . ILE A 1 85 ? -20.493 -8.209 30.331 1.00 93.81 85 ILE A N 1
ATOM 638 C CA . ILE A 1 85 ? -20.419 -8.437 31.780 1.00 93.81 85 ILE A CA 1
ATOM 639 C C . ILE A 1 85 ? -21.183 -7.339 32.524 1.00 93.81 85 ILE A C 1
ATOM 641 O O . ILE A 1 85 ? -21.995 -7.664 33.382 1.00 93.81 85 ILE A O 1
ATOM 645 N N . ILE A 1 86 ? -20.955 -6.063 32.189 1.00 92.38 86 ILE A N 1
ATOM 646 C CA . ILE A 1 86 ? -21.614 -4.923 32.848 1.00 92.38 86 ILE A CA 1
ATOM 647 C C . ILE A 1 86 ? -23.141 -5.026 32.734 1.00 92.38 86 ILE A C 1
ATOM 649 O O . ILE A 1 86 ? -23.834 -4.827 33.725 1.00 92.38 86 ILE A O 1
ATOM 653 N N . GLU A 1 87 ? -23.666 -5.391 31.561 1.00 93.31 87 GLU A N 1
ATOM 654 C CA . GLU A 1 87 ? -25.112 -5.530 31.316 1.00 93.31 87 GLU A CA 1
ATOM 655 C C . GLU A 1 87 ? -25.782 -6.643 32.140 1.00 93.31 87 GLU A C 1
ATOM 657 O O . GLU A 1 87 ? -26.999 -6.628 32.314 1.00 93.31 87 GLU A O 1
ATOM 662 N N . LYS A 1 88 ? -25.007 -7.612 32.644 1.00 94.88 88 LYS A N 1
ATOM 663 C CA . LYS A 1 88 ? -25.508 -8.727 33.465 1.00 94.88 88 LYS A CA 1
ATOM 664 C C . LYS A 1 88 ? -25.433 -8.461 34.969 1.00 94.88 88 LYS A C 1
ATOM 666 O O . LYS A 1 88 ? -25.961 -9.269 35.731 1.00 94.88 88 LYS A O 1
ATOM 671 N N . LEU A 1 89 ? -24.758 -7.394 35.394 1.00 93.50 89 LEU A N 1
ATOM 672 C CA . LEU A 1 89 ? -24.608 -7.041 36.805 1.00 93.50 89 LEU A CA 1
ATOM 673 C C . LEU A 1 89 ? -25.802 -6.221 37.299 1.00 93.50 89 LEU A C 1
ATOM 675 O O . LEU A 1 89 ? -26.399 -5.453 36.544 1.00 93.50 89 LEU A O 1
ATOM 679 N N . ASP A 1 90 ? -26.135 -6.361 38.582 1.00 93.12 90 ASP A N 1
ATOM 680 C CA . ASP A 1 90 ? -27.176 -5.547 39.206 1.00 93.12 90 ASP A CA 1
ATOM 681 C C . ASP A 1 90 ? -26.572 -4.185 39.604 1.00 93.12 90 ASP A C 1
ATOM 683 O O . ASP A 1 90 ? -25.682 -4.133 40.456 1.00 93.12 90 ASP A O 1
ATOM 687 N N . PRO A 1 91 ? -27.043 -3.053 39.050 1.00 90.38 91 PRO A N 1
ATOM 688 C CA . PRO A 1 91 ? -26.473 -1.734 39.326 1.00 90.38 91 PRO A CA 1
ATOM 689 C C . PRO A 1 91 ? -26.573 -1.294 40.791 1.00 90.38 91 PRO A C 1
ATOM 691 O O . PRO A 1 91 ? -25.804 -0.432 41.222 1.00 90.38 91 PRO A O 1
ATOM 694 N N . HIS A 1 92 ? -27.487 -1.872 41.571 1.00 90.12 92 HIS A N 1
ATOM 695 C CA . HIS A 1 92 ? -27.638 -1.567 42.989 1.00 90.12 92 HIS A CA 1
ATOM 696 C C . HIS A 1 92 ? -26.726 -2.420 43.874 1.00 90.12 92 HIS A C 1
ATOM 698 O O . HIS A 1 92 ? -26.236 -1.916 44.885 1.00 90.12 92 HIS A O 1
ATOM 704 N N . GLN A 1 93 ? -26.473 -3.677 43.502 1.00 92.88 93 GLN A N 1
ATOM 705 C CA . GLN A 1 93 ? -25.632 -4.589 44.289 1.00 92.88 93 GLN A CA 1
ATOM 706 C C . GLN A 1 93 ? -24.154 -4.538 43.877 1.00 92.88 93 GLN A C 1
ATOM 708 O O . GLN A 1 93 ? -23.274 -4.618 44.731 1.00 92.88 93 GLN A O 1
ATOM 713 N N . ASP A 1 94 ? -23.874 -4.315 42.594 1.00 93.81 94 ASP A N 1
ATOM 714 C CA . ASP A 1 94 ? -22.542 -4.432 41.992 1.00 93.81 94 ASP A CA 1
ATOM 715 C C . ASP A 1 94 ? -21.919 -3.079 41.616 1.00 93.81 94 ASP A C 1
ATOM 717 O O . ASP A 1 94 ? -20.990 -3.018 40.811 1.00 93.81 94 ASP A O 1
ATOM 721 N N . SER A 1 95 ? -22.409 -1.972 42.183 1.00 91.81 95 SER A N 1
ATOM 722 C CA . SER A 1 95 ? -22.055 -0.610 41.745 1.00 91.81 95 SER A CA 1
ATOM 723 C C . SER A 1 95 ? -20.543 -0.327 41.661 1.00 91.81 95 SER A C 1
ATOM 725 O O . SER A 1 95 ? -20.084 0.296 40.704 1.00 91.81 95 SER A O 1
ATOM 727 N N . GLU A 1 96 ? -19.742 -0.814 42.613 1.00 93.62 96 GLU A N 1
ATOM 728 C CA . GLU A 1 96 ? -18.279 -0.654 42.592 1.00 93.62 96 GLU A CA 1
ATOM 729 C C . GLU A 1 96 ? -17.604 -1.542 41.530 1.00 93.62 96 GLU A C 1
ATOM 731 O O . GLU A 1 96 ? -16.676 -1.099 40.848 1.00 93.62 96 GLU A O 1
ATOM 736 N N . ASN A 1 97 ? -18.109 -2.762 41.316 1.00 91.56 97 ASN A N 1
ATOM 737 C CA . ASN A 1 97 ? -17.621 -3.655 40.261 1.00 91.56 97 ASN A CA 1
ATOM 738 C C . ASN A 1 97 ? -17.934 -3.086 38.872 1.00 91.56 97 ASN A C 1
ATOM 740 O O . ASN A 1 97 ? -17.080 -3.115 37.986 1.00 91.56 97 ASN A O 1
ATOM 744 N N . ILE A 1 98 ? -19.128 -2.515 38.696 1.00 92.81 98 ILE A N 1
ATOM 745 C CA . ILE A 1 98 ? -19.542 -1.855 37.455 1.00 92.81 98 ILE A CA 1
ATOM 746 C C . ILE A 1 98 ? -18.615 -0.679 37.151 1.00 92.81 98 ILE A C 1
ATOM 748 O O . ILE A 1 98 ? -18.047 -0.641 36.062 1.00 92.81 98 ILE A O 1
ATOM 752 N N . LYS A 1 99 ? -18.353 0.215 38.116 1.00 94.31 99 LYS A N 1
ATOM 753 C CA . LYS A 1 99 ? -17.403 1.328 37.924 1.00 94.31 99 LYS A CA 1
ATOM 754 C C . LYS A 1 99 ? -16.009 0.843 37.512 1.00 94.31 99 LYS A C 1
ATOM 756 O O . LYS A 1 99 ? -15.382 1.421 36.623 1.00 94.31 99 LYS A O 1
ATOM 761 N N . LEU A 1 100 ? -15.502 -0.221 3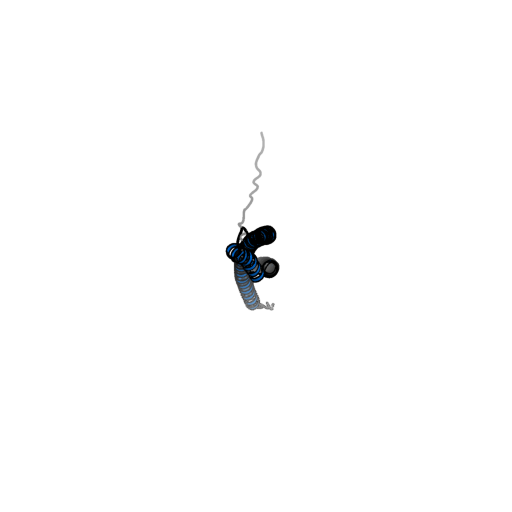8.140 1.00 94.19 100 LEU A N 1
ATOM 762 C CA . LEU A 1 100 ? -14.199 -0.799 37.795 1.00 94.19 100 LEU A CA 1
ATOM 763 C C . LEU A 1 100 ? -14.179 -1.337 36.351 1.00 94.19 100 LEU A C 1
ATOM 765 O O . LEU A 1 100 ? -13.214 -1.115 35.607 1.00 94.19 100 LEU A O 1
ATOM 769 N N . LEU A 1 101 ? -15.241 -2.034 35.946 1.00 92.56 101 LEU A N 1
ATOM 770 C CA . LEU A 1 101 ? -15.384 -2.578 34.598 1.00 92.56 101 LEU A CA 1
ATOM 771 C C . LEU A 1 101 ? -15.572 -1.475 33.553 1.00 92.56 101 LEU A C 1
ATOM 773 O O . LEU A 1 101 ? -14.987 -1.573 32.478 1.00 92.56 101 LEU A O 1
ATOM 777 N N . GLU A 1 102 ? -16.296 -0.401 33.862 1.00 92.94 102 GLU A N 1
ATOM 778 C CA . GLU A 1 102 ? -16.453 0.764 32.982 1.00 92.94 102 GLU A CA 1
ATOM 779 C C . GLU A 1 102 ? -15.127 1.495 32.751 1.00 92.94 102 GLU A C 1
ATOM 781 O O . GLU A 1 102 ? -14.802 1.851 31.613 1.00 92.94 102 GLU A O 1
ATOM 786 N N . ASN A 1 103 ? -14.312 1.651 33.798 1.00 92.81 103 ASN A N 1
ATOM 787 C CA . ASN A 1 103 ? -12.956 2.188 33.675 1.00 92.81 103 ASN A CA 1
ATOM 788 C C . ASN A 1 103 ? -12.073 1.281 32.804 1.00 92.81 103 ASN A C 1
ATOM 790 O O . ASN A 1 103 ? -11.351 1.755 31.922 1.00 92.81 103 ASN A O 1
ATOM 794 N N . SER A 1 104 ? -12.167 -0.036 33.006 1.00 92.00 104 SER A N 1
ATOM 795 C CA . SER A 1 104 ? -11.421 -1.031 32.225 1.00 92.00 104 SER A CA 1
ATOM 796 C C . SER A 1 104 ? -11.859 -1.068 30.756 1.00 92.00 104 SER A C 1
ATOM 798 O O . SER A 1 104 ? -11.010 -1.155 29.864 1.00 92.00 104 SER A O 1
ATOM 800 N N . ARG A 1 105 ? -13.167 -0.942 30.494 1.00 94.62 105 ARG A N 1
ATOM 801 C CA . ARG A 1 105 ? -13.748 -0.814 29.152 1.00 94.62 105 ARG A CA 1
ATOM 802 C C . ARG A 1 105 ? -13.235 0.445 28.471 1.00 94.62 105 ARG A C 1
ATOM 804 O O . ARG A 1 105 ? -12.688 0.347 27.381 1.00 94.62 105 ARG A O 1
ATOM 811 N N . SER A 1 106 ? -13.311 1.591 29.143 1.00 93.69 106 SER A N 1
ATOM 812 C CA . SER A 1 106 ? -12.866 2.881 28.601 1.00 93.69 106 SER A CA 1
ATOM 813 C C . SER A 1 106 ? -11.375 2.868 28.238 1.00 93.69 106 SER A C 1
ATOM 815 O O . SER A 1 106 ? -10.979 3.338 27.170 1.00 93.69 106 SER A O 1
ATOM 817 N N . ALA A 1 107 ? -10.529 2.263 29.079 1.00 90.75 107 ALA A N 1
ATOM 818 C CA . ALA A 1 107 ? -9.111 2.074 28.771 1.00 90.75 107 ALA A CA 1
ATOM 819 C C . ALA A 1 107 ? -8.895 1.142 27.562 1.00 90.75 107 ALA A C 1
ATOM 821 O O . ALA A 1 107 ? -8.034 1.399 26.714 1.00 90.75 107 ALA A O 1
ATOM 822 N N . ALA A 1 108 ? -9.681 0.066 27.455 1.00 88.50 108 ALA A N 1
ATOM 823 C CA . ALA A 1 108 ? -9.620 -0.856 26.325 1.00 88.50 108 ALA A CA 1
ATOM 824 C C . ALA A 1 108 ? -10.097 -0.213 25.009 1.00 88.50 108 ALA A C 1
ATOM 826 O O . ALA A 1 108 ? -9.466 -0.444 23.975 1.00 88.50 108 ALA A O 1
ATOM 827 N N . GLU A 1 109 ? -11.143 0.612 25.052 1.00 92.00 109 GLU A N 1
ATOM 82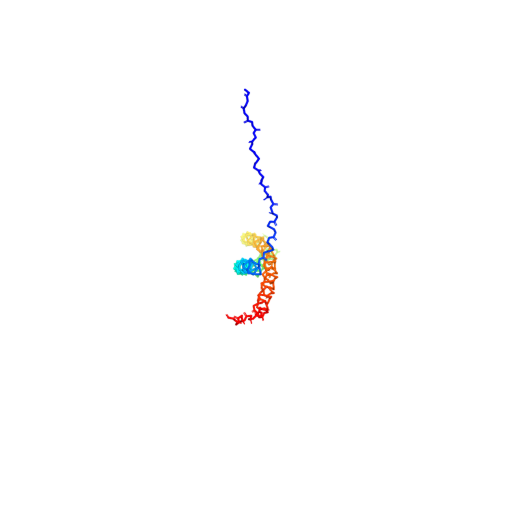8 C CA . GLU A 1 109 ? -11.689 1.366 23.918 1.00 92.00 109 GLU A CA 1
ATOM 829 C C . GLU A 1 109 ? -10.725 2.452 23.437 1.00 92.00 109 GLU A C 1
ATOM 831 O O . GLU A 1 109 ? -10.501 2.589 22.235 1.00 92.00 109 GLU A O 1
ATOM 836 N N . SER A 1 110 ? -10.084 3.178 24.358 1.00 90.56 110 SER A N 1
ATOM 837 C CA . SER A 1 110 ? -9.044 4.156 24.015 1.00 90.56 110 SER A CA 1
ATOM 838 C C . SER A 1 110 ? -7.896 3.496 23.244 1.00 90.56 110 SER A C 1
ATOM 840 O O . SER A 1 110 ? -7.505 3.950 22.166 1.00 90.56 110 SER A O 1
ATOM 842 N N . ARG A 1 111 ? -7.427 2.340 23.734 1.00 83.75 111 ARG A N 1
ATOM 843 C CA . ARG A 1 111 ? -6.397 1.545 23.055 1.00 83.75 111 ARG A CA 1
ATOM 844 C C . ARG A 1 111 ? -6.874 0.990 21.712 1.00 83.75 111 ARG A C 1
ATOM 846 O O . ARG A 1 111 ? -6.096 0.961 20.765 1.00 83.75 111 ARG A O 1
ATOM 853 N N . LEU A 1 112 ? -8.135 0.565 21.607 1.00 88.25 112 LEU A N 1
ATOM 854 C CA . LEU A 1 112 ? -8.718 0.119 20.339 1.00 88.25 112 LEU A CA 1
ATOM 855 C C . LEU A 1 112 ? -8.692 1.249 19.303 1.00 88.25 112 LEU A C 1
ATOM 857 O O . LEU A 1 112 ? -8.222 1.035 18.190 1.00 88.25 112 LEU A O 1
ATOM 861 N N . LYS A 1 113 ? -9.114 2.455 19.689 1.00 87.19 113 LYS A N 1
ATOM 862 C CA . LYS A 1 113 ? -9.121 3.632 18.815 1.00 87.19 113 LYS A CA 1
ATOM 863 C C . LYS A 1 113 ? -7.719 4.005 18.334 1.00 87.19 113 LYS A C 1
ATOM 865 O O . LYS A 1 113 ? -7.537 4.357 17.171 1.00 87.19 113 LYS A O 1
ATOM 870 N N . GLU A 1 114 ? -6.723 3.905 19.210 1.00 81.88 114 GLU A N 1
ATOM 871 C CA . GLU A 1 114 ? -5.325 4.106 18.832 1.00 81.88 114 GLU A CA 1
ATOM 872 C C . GLU A 1 114 ? -4.883 3.077 17.779 1.00 81.88 114 GLU A C 1
ATOM 874 O O . GLU A 1 114 ? -4.353 3.451 16.732 1.00 81.88 114 GLU A O 1
ATOM 879 N N . MET A 1 115 ? -5.159 1.789 18.013 1.00 81.69 115 MET A N 1
ATOM 880 C CA . MET A 1 115 ? -4.834 0.710 17.075 1.00 81.69 115 MET A CA 1
ATOM 881 C C . MET A 1 115 ? -5.531 0.882 15.720 1.00 81.69 115 MET A C 1
ATOM 883 O O . MET A 1 115 ? -4.895 0.694 14.687 1.00 81.69 115 MET A O 1
ATOM 887 N N . GLU A 1 116 ? -6.804 1.279 15.702 1.00 82.62 116 GLU A N 1
ATOM 888 C CA . GLU A 1 116 ? -7.536 1.584 14.465 1.00 82.62 116 GLU A CA 1
ATOM 889 C C . GLU A 1 116 ? -6.914 2.770 13.715 1.00 82.62 116 GLU A C 1
ATOM 891 O O . GLU A 1 116 ? -6.792 2.729 12.491 1.00 82.62 116 GLU A O 1
ATOM 896 N N . GLY A 1 117 ? -6.436 3.790 14.435 1.00 78.38 117 GLY A N 1
ATOM 897 C CA . GLY A 1 117 ? -5.688 4.902 13.847 1.00 78.38 117 GLY A CA 1
ATOM 898 C C . GLY A 1 117 ? -4.365 4.469 13.204 1.00 78.38 117 GLY A C 1
ATOM 899 O O . GLY A 1 117 ? -3.993 4.981 12.147 1.00 78.38 117 GLY A O 1
ATOM 900 N N . TRP A 1 118 ? -3.663 3.507 13.804 1.00 73.12 118 TRP A N 1
ATOM 901 C CA . TRP A 1 118 ? -2.457 2.915 13.221 1.00 73.12 118 TRP A CA 1
ATOM 902 C C . TRP A 1 118 ? -2.761 2.062 11.982 1.00 73.12 118 TRP A C 1
ATOM 904 O O . TRP A 1 118 ? -2.036 2.166 10.994 1.00 73.12 118 TRP A O 1
ATOM 914 N N . VAL A 1 119 ? -3.849 1.282 11.993 1.00 72.56 119 VAL A N 1
ATOM 915 C CA . VAL A 1 119 ? -4.306 0.510 10.822 1.00 72.56 119 VAL A CA 1
ATOM 916 C C . VAL A 1 119 ? -4.685 1.439 9.666 1.00 72.56 119 VAL A C 1
ATOM 918 O O . VAL A 1 119 ? -4.210 1.238 8.555 1.00 72.56 119 VAL A O 1
ATOM 921 N N . GLY A 1 120 ? -5.416 2.528 9.921 1.00 69.06 120 GLY A N 1
ATOM 922 C CA . GLY A 1 120 ? -5.751 3.497 8.870 1.00 69.06 120 GLY A CA 1
ATOM 923 C C . GLY A 1 120 ? -4.521 4.167 8.237 1.00 69.06 120 GLY A C 1
ATOM 924 O O . GLY A 1 120 ? -4.465 4.351 7.023 1.00 69.06 120 GLY A O 1
ATOM 925 N N . LYS A 1 121 ? -3.491 4.489 9.034 1.00 67.44 121 LYS A N 1
ATOM 926 C CA . LYS A 1 121 ? -2.210 5.011 8.514 1.00 67.44 121 LYS A CA 1
ATOM 927 C C . LYS A 1 121 ? -1.439 3.966 7.709 1.00 67.44 121 LYS A C 1
ATOM 929 O O . LYS A 1 121 ? -0.796 4.307 6.718 1.00 67.44 121 LYS A O 1
ATOM 934 N N . LYS A 1 122 ? -1.494 2.702 8.131 1.00 68.88 122 LYS A N 1
ATOM 935 C CA . LYS A 1 122 ? -0.924 1.572 7.395 1.00 68.88 122 LYS A CA 1
ATOM 936 C C . LYS A 1 122 ? -1.610 1.408 6.039 1.00 68.88 122 LYS A C 1
ATOM 938 O O . LYS A 1 122 ? -0.899 1.293 5.050 1.00 68.88 122 LYS A O 1
ATOM 943 N N . ASP A 1 123 ? -2.938 1.464 5.975 1.00 68.19 123 ASP A N 1
ATOM 944 C CA . ASP A 1 123 ? -3.687 1.339 4.717 1.00 68.19 123 ASP A CA 1
ATOM 945 C C . ASP A 1 123 ? -3.322 2.455 3.728 1.00 68.19 123 ASP A C 1
ATOM 947 O O . ASP A 1 123 ? -3.045 2.179 2.562 1.00 68.19 123 ASP A O 1
ATOM 951 N N . GLN A 1 124 ? -3.203 3.696 4.212 1.00 68.19 124 GLN A N 1
ATOM 952 C CA . GLN A 1 124 ? -2.721 4.828 3.408 1.00 68.19 124 GLN A CA 1
ATOM 953 C C . GLN A 1 124 ? -1.293 4.607 2.896 1.00 68.19 124 GLN A C 1
ATOM 955 O O . GLN A 1 124 ? -0.990 4.885 1.737 1.00 68.19 124 GLN A O 1
ATOM 960 N N . LEU A 1 125 ? -0.398 4.094 3.744 1.00 65.81 125 LEU A N 1
ATOM 961 C CA . LEU A 1 125 ? 0.978 3.813 3.346 1.00 65.81 125 LEU A CA 1
ATOM 962 C C . LEU A 1 125 ? 1.042 2.670 2.322 1.00 65.81 125 LEU A C 1
ATOM 964 O O . LEU A 1 125 ? 1.780 2.768 1.347 1.00 65.81 125 LEU A O 1
ATOM 968 N N . VAL A 1 126 ? 0.242 1.616 2.495 1.00 68.75 126 VAL A N 1
ATOM 969 C CA . VAL A 1 126 ? 0.120 0.518 1.525 1.00 68.75 126 VAL A CA 1
ATOM 970 C C . VAL A 1 126 ? -0.398 1.033 0.183 1.00 68.75 126 VAL A C 1
ATOM 972 O O . VAL A 1 126 ? 0.136 0.644 -0.854 1.00 68.75 126 VAL A O 1
ATOM 975 N N . GLU A 1 127 ? -1.386 1.926 0.183 1.00 71.25 127 GLU A N 1
ATOM 976 C CA . GLU A 1 127 ? -1.924 2.539 -1.033 1.00 71.25 127 GLU A CA 1
ATOM 977 C C . GLU A 1 127 ? -0.864 3.364 -1.775 1.00 71.25 127 GLU A C 1
ATOM 979 O O . GLU A 1 127 ? -0.608 3.106 -2.950 1.00 71.25 127 GLU A O 1
ATOM 984 N N . VAL A 1 128 ? -0.156 4.256 -1.073 1.00 67.88 128 VAL A N 1
ATOM 985 C CA . VAL A 1 128 ? 0.940 5.055 -1.650 1.00 67.88 128 VAL A CA 1
ATOM 986 C C . VAL A 1 128 ? 2.033 4.156 -2.237 1.00 67.88 128 VAL A C 1
ATOM 988 O O . VAL A 1 128 ? 2.499 4.371 -3.358 1.00 67.88 128 VAL A O 1
ATOM 991 N N . VAL A 1 129 ? 2.449 3.120 -1.506 1.00 67.06 129 VAL A N 1
ATOM 992 C CA . VAL A 1 129 ? 3.514 2.216 -1.960 1.00 67.06 129 VAL A CA 1
ATOM 993 C C . VAL A 1 129 ? 3.050 1.371 -3.158 1.00 67.06 129 VAL A C 1
ATOM 995 O O . VAL A 1 129 ? 3.830 1.162 -4.092 1.00 67.06 129 VAL A O 1
ATOM 998 N N . ARG A 1 130 ? 1.783 0.939 -3.191 1.00 69.56 130 ARG A N 1
ATOM 999 C CA . ARG A 1 130 ? 1.182 0.227 -4.331 1.00 69.56 130 ARG A CA 1
ATOM 1000 C C . ARG A 1 130 ? 1.119 1.106 -5.583 1.00 69.56 130 ARG A C 1
ATOM 1002 O O . ARG A 1 130 ? 1.528 0.658 -6.654 1.00 69.56 130 ARG A O 1
ATOM 1009 N N . ASP A 1 131 ? 0.689 2.357 -5.452 1.00 68.75 131 ASP A N 1
ATOM 1010 C CA . ASP A 1 131 ? 0.612 3.301 -6.572 1.00 68.75 131 ASP A CA 1
ATOM 1011 C C . ASP A 1 131 ? 1.995 3.564 -7.183 1.00 68.75 131 ASP A C 1
ATOM 1013 O O . ASP A 1 131 ? 2.175 3.575 -8.410 1.00 68.75 131 ASP A O 1
ATOM 1017 N N . HIS A 1 132 ? 3.013 3.701 -6.328 1.00 72.56 132 HIS A N 1
ATOM 1018 C CA . HIS A 1 132 ? 4.396 3.790 -6.778 1.00 72.56 132 HIS A CA 1
ATOM 1019 C C . HIS A 1 132 ? 4.850 2.501 -7.474 1.00 72.56 132 HIS A C 1
ATOM 1021 O O . HIS A 1 132 ? 5.398 2.581 -8.576 1.00 72.56 132 HIS A O 1
ATOM 1027 N N . HIS A 1 133 ? 4.590 1.323 -6.897 1.00 72.69 133 HIS A N 1
ATOM 1028 C CA . HIS A 1 133 ? 4.942 0.034 -7.502 1.00 72.69 133 HIS A CA 1
ATOM 1029 C C . HIS A 1 133 ? 4.384 -0.117 -8.931 1.00 72.69 133 HIS A C 1
ATOM 1031 O O . HIS A 1 133 ? 5.110 -0.528 -9.846 1.00 72.69 133 HIS A O 1
ATOM 1037 N N . ASP A 1 134 ? 3.129 0.265 -9.162 1.00 74.06 134 ASP A N 1
ATOM 1038 C CA . ASP A 1 134 ? 2.492 0.179 -10.481 1.00 74.06 134 ASP A CA 1
ATOM 1039 C C . ASP A 1 134 ? 3.102 1.154 -11.494 1.00 74.06 134 ASP A C 1
ATOM 1041 O O . ASP A 1 134 ? 3.315 0.810 -12.666 1.00 74.06 134 ASP A O 1
ATOM 1045 N N . SER A 1 135 ? 3.434 2.369 -11.050 1.00 74.38 135 SER A N 1
ATOM 1046 C CA . SER A 1 135 ? 4.131 3.360 -11.875 1.00 74.38 135 SER A CA 1
ATOM 1047 C C . SER A 1 135 ? 5.515 2.861 -12.309 1.00 74.38 135 SER A C 1
ATOM 1049 O O . SER A 1 135 ? 5.854 2.901 -13.501 1.00 74.38 135 SER A O 1
ATOM 1051 N N . TYR A 1 136 ? 6.288 2.295 -11.375 1.00 71.94 136 TYR A N 1
ATOM 1052 C CA . TYR A 1 136 ? 7.604 1.719 -11.664 1.00 71.94 136 TYR A CA 1
ATOM 1053 C C . TYR A 1 136 ? 7.508 0.488 -12.565 1.00 71.94 136 TYR A C 1
ATOM 1055 O O . TYR A 1 136 ? 8.263 0.388 -13.532 1.00 71.94 136 TYR A O 1
ATOM 1063 N N . SER A 1 137 ? 6.521 -0.384 -12.356 1.00 73.69 137 SER A N 1
ATOM 1064 C CA . SER A 1 137 ? 6.265 -1.538 -13.230 1.00 73.69 137 SER A CA 1
ATOM 1065 C C . SER A 1 137 ? 6.030 -1.107 -14.686 1.00 73.69 137 SER A C 1
ATOM 1067 O O . SER A 1 137 ? 6.608 -1.664 -15.626 1.00 73.69 137 SER A O 1
ATOM 1069 N N . LYS A 1 138 ? 5.244 -0.042 -14.902 1.00 80.38 138 LYS A N 1
ATOM 1070 C CA . LYS A 1 138 ? 5.031 0.549 -16.237 1.00 80.38 138 LYS A CA 1
ATOM 1071 C C . LYS A 1 138 ? 6.307 1.177 -16.809 1.00 80.38 138 LYS A C 1
ATOM 1073 O O . LYS A 1 138 ? 6.518 1.126 -18.024 1.00 80.38 138 LYS A O 1
ATOM 1078 N N . ALA A 1 139 ? 7.153 1.787 -15.979 1.00 73.19 139 ALA A N 1
ATOM 1079 C CA . ALA A 1 139 ? 8.442 2.335 -16.407 1.00 73.19 139 ALA A CA 1
ATOM 1080 C C . ALA A 1 139 ? 9.419 1.226 -16.839 1.00 73.19 139 ALA A C 1
ATOM 1082 O O . ALA A 1 139 ? 9.959 1.295 -17.946 1.00 73.19 139 ALA A O 1
ATOM 1083 N N . VAL A 1 140 ? 9.559 0.163 -16.038 1.00 75.81 140 VAL A N 1
ATOM 1084 C CA . VAL A 1 140 ? 10.373 -1.028 -16.339 1.00 75.81 140 VAL A CA 1
ATOM 1085 C C . VAL A 1 140 ? 9.941 -1.663 -17.659 1.00 75.81 140 VAL A C 1
ATOM 1087 O O . VAL A 1 140 ? 10.787 -1.942 -18.512 1.00 75.81 140 VAL A O 1
ATOM 1090 N N . MET A 1 141 ? 8.632 -1.832 -17.889 1.00 76.19 141 MET A N 1
ATOM 1091 C CA . MET A 1 141 ? 8.118 -2.354 -19.161 1.00 76.19 141 MET A CA 1
ATOM 1092 C C . MET A 1 141 ? 8.478 -1.461 -20.356 1.00 76.19 141 MET A C 1
ATOM 1094 O O . MET A 1 141 ? 8.890 -1.969 -21.401 1.00 76.19 141 MET A O 1
ATOM 1098 N N . ARG A 1 142 ? 8.338 -0.134 -20.224 1.00 79.56 142 ARG A N 1
ATOM 1099 C CA . ARG A 1 142 ? 8.678 0.816 -21.299 1.00 79.56 142 ARG A CA 1
ATOM 1100 C C . ARG A 1 142 ? 10.167 0.787 -21.636 1.00 79.56 142 ARG A C 1
ATOM 1102 O O . ARG A 1 142 ? 10.514 0.724 -22.813 1.00 79.56 142 ARG A O 1
ATOM 1109 N N . ILE A 1 143 ? 11.036 0.800 -20.626 1.00 71.44 143 ILE A N 1
ATOM 1110 C CA . ILE A 1 143 ? 12.490 0.723 -20.818 1.00 71.44 143 ILE A CA 1
ATOM 1111 C C . ILE A 1 143 ? 12.864 -0.625 -21.444 1.00 71.44 143 ILE A C 1
ATOM 1113 O O . ILE A 1 143 ? 13.567 -0.646 -22.446 1.00 71.44 143 ILE A O 1
ATOM 1117 N N . SER A 1 144 ? 12.306 -1.734 -20.948 1.00 75.88 144 SER A N 1
ATOM 1118 C CA . SER A 1 144 ? 12.558 -3.073 -21.503 1.00 75.88 144 SER A CA 1
ATOM 1119 C C . SER A 1 144 ? 12.213 -3.158 -22.994 1.00 75.88 144 SER A C 1
ATOM 1121 O O . SER A 1 144 ? 12.994 -3.690 -23.781 1.00 75.88 144 SER A O 1
ATOM 1123 N N . LYS A 1 145 ? 11.067 -2.599 -23.414 1.00 82.62 145 LYS A N 1
ATOM 1124 C CA . LYS A 1 145 ? 10.670 -2.562 -24.832 1.00 82.62 145 LYS A CA 1
ATOM 1125 C C . LYS A 1 145 ? 11.644 -1.753 -25.693 1.00 82.62 145 LYS A C 1
ATOM 1127 O O . LYS A 1 145 ? 11.950 -2.179 -26.809 1.00 82.62 145 LYS A O 1
ATOM 1132 N N . ARG A 1 146 ? 12.136 -0.613 -25.189 1.00 76.19 146 ARG A N 1
ATOM 1133 C CA . ARG A 1 146 ? 13.144 0.206 -25.886 1.00 76.19 146 ARG A CA 1
ATOM 1134 C C . ARG A 1 146 ? 14.461 -0.545 -26.050 1.00 76.19 146 ARG A C 1
ATOM 1136 O O . ARG A 1 146 ? 14.889 -0.714 -27.188 1.00 76.19 146 ARG A O 1
ATOM 1143 N N . VAL A 1 147 ? 14.980 -1.138 -24.972 1.00 76.31 147 VAL A N 1
ATOM 1144 C CA . VAL A 1 147 ? 16.209 -1.952 -24.995 1.00 76.31 147 VAL A CA 1
ATOM 1145 C C . VAL A 1 147 ? 16.115 -3.067 -26.037 1.00 76.31 147 VAL A C 1
ATOM 1147 O O . VAL A 1 147 ? 17.013 -3.220 -26.860 1.00 76.31 147 VAL A O 1
ATOM 1150 N N . VAL A 1 148 ? 15.016 -3.832 -26.055 1.00 79.81 148 VAL A N 1
ATOM 1151 C CA . VAL A 1 148 ? 14.828 -4.926 -27.029 1.00 79.81 148 VAL A CA 1
ATOM 1152 C C . VAL A 1 148 ? 14.783 -4.400 -28.466 1.00 79.81 148 VAL A C 1
ATOM 1154 O O . VAL A 1 148 ? 15.368 -5.005 -29.363 1.00 79.81 148 VAL A O 1
ATOM 1157 N N . THR A 1 149 ? 14.095 -3.282 -28.698 1.00 81.62 149 THR A N 1
ATOM 1158 C CA . THR A 1 149 ? 13.968 -2.687 -30.038 1.00 81.62 149 THR A CA 1
ATOM 1159 C C . THR A 1 149 ? 15.310 -2.159 -30.538 1.00 81.62 149 THR A C 1
ATOM 1161 O O . THR A 1 149 ? 15.690 -2.424 -31.678 1.00 81.62 149 THR A O 1
ATOM 1164 N N . ASN A 1 150 ? 16.046 -1.450 -29.684 1.00 75.19 150 ASN A N 1
ATOM 1165 C CA . ASN A 1 150 ? 17.345 -0.884 -30.022 1.00 75.19 150 ASN A CA 1
ATOM 1166 C C . ASN A 1 150 ? 18.397 -1.980 -30.220 1.00 75.19 150 ASN A C 1
ATOM 1168 O O . ASN A 1 150 ? 19.142 -1.925 -31.195 1.00 75.19 150 ASN A O 1
ATOM 1172 N N . ARG A 1 151 ? 18.380 -3.039 -29.401 1.00 75.19 151 ARG A N 1
ATOM 1173 C CA . ARG A 1 151 ? 19.253 -4.206 -29.585 1.00 75.19 151 ARG A CA 1
ATOM 1174 C C . ARG A 1 151 ? 19.041 -4.876 -30.943 1.00 75.19 151 ARG A C 1
ATOM 1176 O O . ARG A 1 151 ? 20.002 -5.053 -31.676 1.00 75.19 151 ARG A O 1
ATOM 1183 N N . LYS A 1 152 ? 17.787 -5.135 -31.338 1.00 79.19 152 LYS A N 1
ATOM 1184 C CA . LYS A 1 152 ? 17.474 -5.695 -32.668 1.00 79.19 152 LYS A CA 1
ATOM 1185 C C . LYS A 1 152 ? 18.000 -4.830 -33.816 1.00 79.19 152 LYS A C 1
ATOM 1187 O O . LYS A 1 152 ? 18.432 -5.366 -34.830 1.00 79.19 152 LYS A O 1
ATOM 1192 N N . ARG A 1 153 ? 17.953 -3.500 -33.673 1.00 74.31 153 ARG A N 1
ATOM 1193 C CA . ARG A 1 153 ? 18.492 -2.564 -34.674 1.00 74.31 153 ARG A CA 1
ATOM 1194 C C . ARG A 1 153 ? 20.016 -2.615 -34.741 1.00 74.31 153 ARG A C 1
ATOM 1196 O O . ARG A 1 153 ? 20.559 -2.602 -35.838 1.00 74.31 153 ARG A O 1
ATOM 1203 N N . VAL A 1 154 ? 20.693 -2.689 -33.594 1.00 74.94 154 VAL A N 1
ATOM 1204 C CA . VAL A 1 154 ? 22.152 -2.865 -33.535 1.00 74.94 154 VAL A CA 1
ATOM 1205 C C . VAL A 1 154 ? 22.557 -4.192 -34.182 1.00 74.94 154 VAL A C 1
ATOM 1207 O O . VAL A 1 154 ? 23.440 -4.192 -35.032 1.00 74.94 154 VAL A O 1
ATOM 1210 N N . ASP A 1 155 ? 21.857 -5.287 -33.872 1.00 74.00 155 ASP A N 1
ATOM 1211 C CA . ASP A 1 155 ? 22.122 -6.608 -34.457 1.00 74.00 155 ASP A CA 1
ATOM 1212 C C . ASP A 1 155 ? 21.934 -6.600 -35.989 1.00 74.00 155 ASP A C 1
ATOM 1214 O O . ASP A 1 155 ? 22.760 -7.139 -36.720 1.00 74.00 155 ASP A O 1
ATOM 1218 N N . GLN A 1 156 ? 20.889 -5.935 -36.501 1.00 77.06 156 GLN A N 1
ATOM 1219 C CA . GLN A 1 156 ? 20.674 -5.771 -37.947 1.00 77.06 156 GLN A CA 1
ATOM 1220 C C . GLN A 1 156 ? 21.798 -4.983 -38.626 1.00 77.06 156 GLN A C 1
ATOM 1222 O O . GLN A 1 156 ? 22.248 -5.374 -39.701 1.00 77.06 156 GLN A O 1
ATOM 1227 N N . ILE A 1 157 ? 22.264 -3.892 -38.010 1.00 71.75 157 ILE A N 1
ATOM 1228 C CA . ILE A 1 157 ? 23.383 -3.102 -38.541 1.00 71.75 157 ILE A CA 1
ATOM 1229 C C . ILE A 1 157 ? 24.669 -3.936 -38.540 1.00 71.75 157 ILE A C 1
ATOM 1231 O O . ILE A 1 157 ? 25.393 -3.925 -39.529 1.00 71.75 157 ILE A O 1
ATOM 1235 N N . ALA A 1 158 ? 24.931 -4.700 -37.477 1.00 71.19 158 ALA A N 1
ATOM 1236 C CA . ALA A 1 158 ? 26.100 -5.572 -37.391 1.00 71.19 158 ALA A CA 1
ATOM 1237 C C . ALA A 1 158 ? 26.105 -6.650 -38.489 1.00 71.19 158 ALA A C 1
ATOM 1239 O O . ALA A 1 158 ? 27.132 -6.867 -39.129 1.00 71.19 158 ALA A O 1
ATOM 1240 N N . VAL A 1 159 ? 24.952 -7.274 -38.763 1.00 74.81 159 VA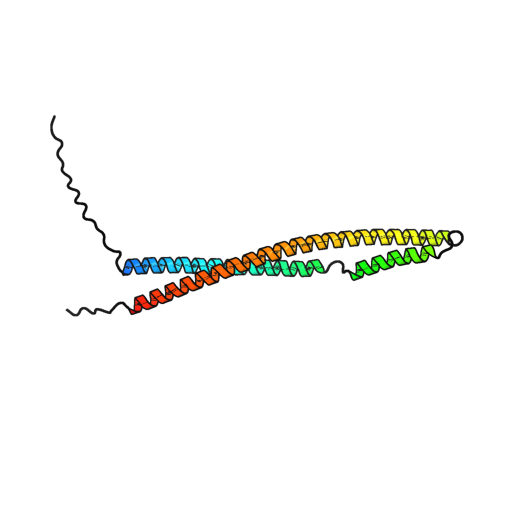L A N 1
ATOM 1241 C CA . VAL A 1 159 ? 24.807 -8.230 -39.873 1.00 74.81 159 VAL A CA 1
ATOM 1242 C C . VAL A 1 159 ? 25.090 -7.551 -41.213 1.00 74.81 159 VAL A C 1
ATOM 1244 O O . VAL A 1 159 ? 25.900 -8.063 -41.980 1.00 74.81 159 VAL A O 1
ATOM 1247 N N . LEU A 1 160 ? 24.496 -6.381 -41.473 1.00 71.25 160 LEU A N 1
ATOM 1248 C CA . LEU A 1 160 ? 24.712 -5.640 -42.722 1.00 71.25 160 LEU A CA 1
ATOM 1249 C C . LEU A 1 160 ? 26.187 -5.269 -42.937 1.00 71.25 160 LEU A C 1
ATOM 1251 O O . LEU A 1 160 ? 26.701 -5.451 -44.039 1.00 71.25 160 LEU A O 1
ATOM 1255 N N . LEU A 1 161 ? 26.877 -4.812 -41.887 1.00 66.88 161 LEU A N 1
ATOM 1256 C CA . LEU A 1 161 ? 28.307 -4.497 -41.941 1.00 66.88 161 LEU A CA 1
ATOM 1257 C C . LEU A 1 161 ? 29.152 -5.751 -42.215 1.00 66.88 161 LEU A C 1
ATOM 1259 O O . LEU A 1 161 ? 29.996 -5.727 -43.103 1.00 66.88 161 LEU A O 1
ATOM 1263 N N . SER A 1 162 ? 28.856 -6.876 -41.556 1.00 67.75 162 SER A N 1
ATOM 1264 C CA . SER A 1 162 ? 29.568 -8.142 -41.803 1.00 67.75 162 SER A CA 1
ATOM 1265 C C . SER A 1 162 ? 29.365 -8.683 -43.225 1.00 67.75 162 SER A C 1
ATOM 1267 O O . SER A 1 162 ? 30.278 -9.252 -43.818 1.00 67.75 162 SER A O 1
ATOM 1269 N N . THR A 1 163 ? 28.181 -8.474 -43.813 1.00 68.19 163 THR A N 1
ATOM 1270 C CA . THR A 1 163 ? 27.913 -8.850 -45.209 1.00 68.19 163 THR A CA 1
ATOM 1271 C C . THR A 1 163 ? 28.552 -7.892 -46.211 1.00 68.19 163 THR A C 1
ATOM 1273 O O . THR A 1 163 ? 28.909 -8.324 -47.303 1.00 68.19 163 THR A O 1
ATOM 1276 N N . 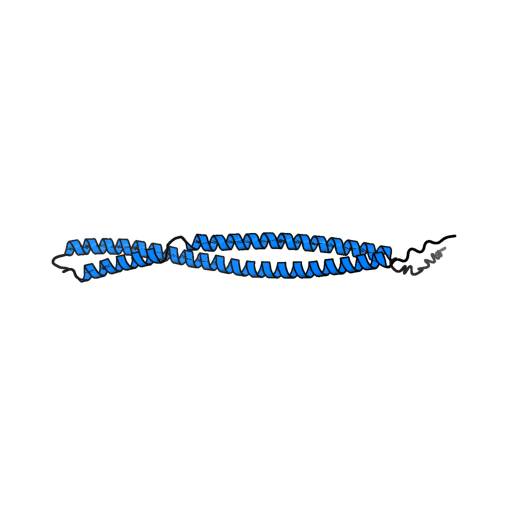ALA A 1 164 ? 28.727 -6.616 -45.846 1.00 60.03 164 ALA A N 1
ATOM 1277 C CA . ALA A 1 164 ? 29.407 -5.629 -46.678 1.00 60.03 164 ALA A CA 1
ATOM 1278 C C . ALA A 1 164 ? 30.918 -5.912 -46.761 1.00 60.03 164 ALA A C 1
ATOM 1280 O O . ALA A 1 164 ? 31.465 -5.926 -47.863 1.00 60.03 164 ALA A O 1
ATOM 1281 N N . GLU A 1 165 ? 31.560 -6.249 -45.636 1.00 55.19 165 GLU A N 1
ATOM 1282 C CA . GLU A 1 165 ? 32.982 -6.636 -45.568 1.00 55.19 165 GLU A CA 1
ATOM 1283 C C . GLU A 1 165 ? 33.308 -7.899 -46.388 1.00 55.19 165 GLU A C 1
ATOM 1285 O O . GLU A 1 165 ? 34.403 -8.020 -46.927 1.00 55.19 165 GLU A O 1
ATOM 1290 N N . LEU A 1 166 ? 32.354 -8.827 -46.536 1.00 53.47 166 LEU A N 1
ATOM 1291 C CA . LEU A 1 166 ? 32.500 -10.030 -47.373 1.00 53.47 166 LEU A CA 1
ATOM 1292 C C . LEU A 1 166 ? 32.275 -9.775 -48.874 1.00 53.47 166 LEU A C 1
ATOM 1294 O O . LEU A 1 166 ? 32.561 -10.649 -49.691 1.00 53.47 166 LEU A O 1
ATOM 1298 N N . SER A 1 167 ? 31.727 -8.613 -49.240 1.00 47.25 167 SER A N 1
ATOM 1299 C CA . SER A 1 167 ? 31.296 -8.298 -50.608 1.00 47.25 167 SER A CA 1
ATOM 1300 C C . SER A 1 167 ? 32.255 -7.395 -51.383 1.00 47.25 167 SER A C 1
ATOM 1302 O O . SER A 1 167 ? 32.011 -7.148 -52.563 1.00 47.25 167 SER A O 1
ATOM 1304 N N . THR A 1 168 ? 33.347 -6.924 -50.772 1.00 43.41 168 THR A N 1
ATOM 1305 C CA . THR A 1 168 ? 34.405 -6.215 -51.499 1.00 43.41 168 THR A CA 1
ATOM 1306 C C . THR A 1 168 ? 35.270 -7.246 -52.236 1.00 43.41 168 THR A C 1
ATOM 1308 O O . THR A 1 168 ? 35.986 -8.028 -51.606 1.00 43.41 168 THR A O 1
ATOM 1311 N N . PRO A 1 169 ? 35.211 -7.331 -53.580 1.00 43.34 169 PRO A N 1
ATOM 1312 C CA . PRO A 1 169 ? 36.109 -8.217 -54.296 1.00 43.34 169 PRO A CA 1
ATOM 1313 C C . PRO A 1 169 ? 37.536 -7.703 -54.098 1.00 43.34 169 PRO A C 1
ATOM 1315 O O . PRO A 1 169 ? 37.840 -6.553 -54.407 1.00 43.34 169 PRO A O 1
ATOM 1318 N N . PHE A 1 170 ? 38.418 -8.572 -53.603 1.00 47.03 170 PHE A N 1
ATOM 1319 C CA . PHE A 1 170 ? 39.863 -8.398 -53.707 1.00 47.03 170 PHE A CA 1
ATOM 1320 C C . PHE A 1 170 ? 40.211 -8.264 -55.197 1.00 47.03 170 PHE A C 1
ATOM 1322 O O . PHE A 1 170 ? 40.424 -9.255 -55.892 1.00 47.03 170 PHE A O 1
ATOM 1329 N N . THR A 1 171 ? 40.251 -7.042 -55.726 1.00 46.78 171 THR A N 1
ATOM 1330 C CA . THR A 1 171 ? 40.917 -6.783 -56.999 1.00 46.78 171 THR A CA 1
ATOM 1331 C C . THR A 1 171 ? 42.399 -6.631 -56.700 1.00 46.78 171 THR A C 1
ATOM 1333 O O . THR A 1 171 ? 42.907 -5.529 -56.498 1.00 46.78 171 THR A O 1
ATOM 1336 N N . THR A 1 172 ? 43.111 -7.755 -56.645 1.00 43.25 172 THR A N 1
ATOM 1337 C CA . THR A 1 172 ? 44.558 -7.766 -56.848 1.00 43.25 172 THR A CA 1
ATOM 1338 C C . THR A 1 172 ? 44.825 -7.328 -58.286 1.00 43.25 172 THR A C 1
ATOM 1340 O O . THR A 1 172 ? 44.765 -8.118 -59.225 1.00 43.25 172 THR A O 1
ATOM 1343 N N . SER A 1 173 ? 45.085 -6.034 -58.467 1.00 37.03 173 SER A N 1
ATOM 1344 C CA . SER A 1 173 ? 45.649 -5.499 -59.702 1.00 37.03 173 SER A CA 1
ATOM 1345 C C . SER A 1 173 ? 47.096 -5.978 -59.814 1.00 37.03 173 SER A C 1
ATOM 1347 O O . SER A 1 173 ? 47.987 -5.413 -59.186 1.00 37.03 173 SER A O 1
ATOM 1349 N N . HIS A 1 174 ? 47.332 -7.034 -60.593 1.00 36.66 174 HIS A N 1
ATOM 1350 C CA . HIS A 1 174 ? 48.660 -7.323 -61.125 1.00 36.66 174 HIS A CA 1
ATOM 1351 C C . HIS A 1 174 ? 48.892 -6.458 -62.368 1.00 36.66 174 HIS A C 1
ATOM 1353 O O . HIS A 1 174 ? 48.249 -6.679 -63.394 1.00 36.66 174 HIS A O 1
ATOM 1359 N N . ALA A 1 175 ? 49.823 -5.511 -62.265 1.00 35.97 175 ALA A N 1
ATO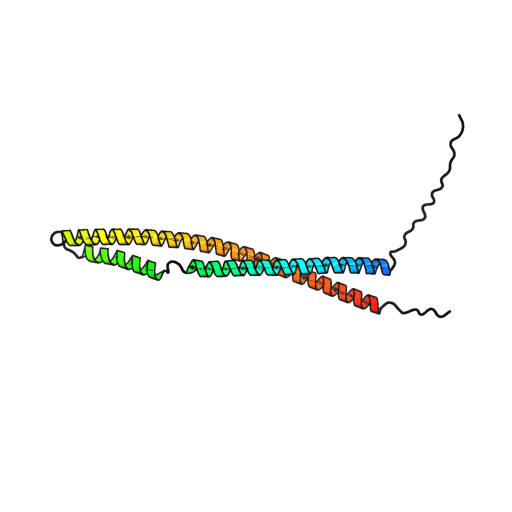M 1360 C CA . ALA A 1 175 ? 50.603 -4.970 -63.375 1.00 35.97 175 ALA A CA 1
ATOM 1361 C C . ALA A 1 175 ? 51.951 -4.486 -62.832 1.00 35.97 175 ALA A C 1
ATOM 1363 O O . ALA A 1 175 ? 51.932 -3.734 -61.831 1.00 35.97 175 ALA A O 1
#

Organism: Zymoseptoria tritici (strain CBS 115943 / IPO323) (NCBI:txid336722)